Protein AF-A0A520IJE0-F1 (afdb_monomer_lite)

Foldseek 3Di:
DDFAPWKDFDPTPQDQSNVLVLLVLLQLVVVQQPPQGRDPSHDGRDPSLLSSQQSCCCRQQVDPDRPSMDGRPDSSVVSSPDSDRDAPPDPVCSVQFSPCPVPDDDLVNLVVVCVVVVHDSVVSVVCCVVVCPDDCADPRRHGDDDDDPVVVCVVVVNPCVPPD

Sequence (164 aa):
MDRITASVGTGSANLADDVALVRRLLRRHARWVQPLSPPPEQGPFDAELDRAIRAFQANGAALAKPDGVISPSGYTFKALDKAVIAGPRHRVFTPFCWAHIDDGLTAQDYEAAAKTLGADAAAIRAVADTETKSSSWDNVGRPTILFERHYFSRLTQGAFDRSH

Structure (mmCIF, N/CA/C/O backbone):
data_AF-A0A520IJE0-F1
#
_entry.id   AF-A0A520IJE0-F1
#
loop_
_atom_site.group_PDB
_atom_site.id
_atom_site.type_symbol
_atom_site.label_atom_id
_atom_site.label_alt_id
_atom_site.label_comp_id
_atom_site.label_asym_id
_atom_site.label_entity_id
_atom_site.label_seq_id
_atom_site.pdbx_PDB_ins_code
_atom_site.Cartn_x
_atom_site.Cartn_y
_atom_site.Cartn_z
_atom_site.occupancy
_atom_site.B_iso_or_equiv
_atom_site.auth_seq_id
_atom_site.auth_comp_id
_atom_site.auth_asym_id
_atom_site.auth_atom_id
_atom_site.pdbx_PDB_model_num
ATOM 1 N N . MET A 1 1 ? 14.151 -18.423 -12.378 1.00 54.84 1 MET A N 1
ATOM 2 C CA . MET A 1 1 ? 14.494 -17.216 -11.601 1.00 54.84 1 MET A CA 1
ATOM 3 C C . MET A 1 1 ? 15.033 -16.238 -12.610 1.00 54.84 1 MET A C 1
ATOM 5 O O . MET A 1 1 ? 16.213 -16.295 -12.930 1.00 54.84 1 MET A O 1
ATOM 9 N N . ASP A 1 2 ? 14.145 -15.440 -13.189 1.00 72.88 2 ASP A N 1
ATOM 10 C CA . ASP A 1 2 ? 14.560 -14.434 -14.158 1.00 72.88 2 ASP A CA 1
ATOM 11 C C . ASP A 1 2 ? 14.969 -13.210 -13.345 1.00 72.88 2 ASP A C 1
ATOM 13 O O . ASP A 1 2 ? 14.172 -12.715 -12.551 1.00 72.88 2 ASP A O 1
ATOM 17 N N . ARG A 1 3 ? 16.214 -12.751 -13.478 1.00 87.25 3 ARG A N 1
ATOM 18 C CA . ARG A 1 3 ? 16.709 -11.557 -12.784 1.00 87.25 3 ARG A CA 1
ATOM 19 C C . ARG A 1 3 ? 17.251 -10.575 -13.802 1.00 87.25 3 ARG A C 1
ATOM 21 O O . ARG A 1 3 ? 17.945 -10.995 -14.721 1.00 87.25 3 ARG A O 1
ATOM 28 N N . ILE A 1 4 ? 16.978 -9.290 -13.603 1.00 92.94 4 ILE A N 1
ATOM 29 C CA . ILE A 1 4 ? 17.687 -8.248 -14.348 1.00 92.94 4 ILE A CA 1
ATOM 30 C C . ILE A 1 4 ? 19.145 -8.160 -13.882 1.00 92.94 4 ILE A C 1
ATOM 32 O O . ILE A 1 4 ? 19.460 -8.413 -12.711 1.00 92.94 4 ILE A O 1
ATOM 36 N N . THR A 1 5 ? 20.039 -7.811 -14.798 1.00 94.44 5 THR A N 1
ATOM 37 C CA . THR A 1 5 ? 21.480 -7.685 -14.540 1.00 94.44 5 THR A CA 1
ATOM 38 C C . THR A 1 5 ? 21.881 -6.251 -14.205 1.00 94.44 5 THR A C 1
ATOM 40 O O . THR A 1 5 ? 22.694 -6.044 -13.303 1.00 94.44 5 THR A O 1
ATOM 43 N N . ALA A 1 6 ? 21.245 -5.267 -14.842 1.00 95.00 6 ALA A N 1
ATOM 44 C CA . ALA A 1 6 ? 21.387 -3.843 -14.581 1.00 95.00 6 ALA A CA 1
ATOM 45 C C . ALA A 1 6 ? 20.027 -3.195 -14.280 1.00 95.00 6 ALA A C 1
ATOM 47 O O . ALA A 1 6 ? 18.966 -3.792 -14.466 1.00 95.00 6 ALA A O 1
ATOM 48 N N . SER A 1 7 ? 20.051 -1.961 -13.773 1.00 96.75 7 SER A N 1
ATOM 49 C CA . SER A 1 7 ? 18.818 -1.224 -13.500 1.00 96.75 7 SER A CA 1
ATOM 50 C C . SER A 1 7 ? 18.094 -0.831 -14.792 1.00 96.75 7 SER A C 1
ATOM 52 O O . SER A 1 7 ? 18.722 -0.457 -15.789 1.00 96.75 7 SER A O 1
ATOM 54 N N . VAL A 1 8 ? 16.762 -0.862 -14.737 1.00 96.75 8 VAL A N 1
ATOM 55 C CA . VAL A 1 8 ? 15.861 -0.394 -15.800 1.00 96.75 8 VAL A CA 1
ATOM 56 C C . VAL A 1 8 ? 15.066 0.794 -15.273 1.00 96.75 8 VAL A C 1
ATOM 58 O O . VAL A 1 8 ? 14.431 0.689 -14.227 1.00 96.75 8 VAL A O 1
ATOM 61 N N . GLY A 1 9 ? 15.099 1.921 -15.974 1.00 95.81 9 GLY A N 1
ATOM 62 C CA . GLY A 1 9 ? 14.463 3.161 -15.547 1.00 95.81 9 GLY A CA 1
ATOM 63 C C . GLY A 1 9 ? 15.146 4.412 -16.084 1.00 95.81 9 GLY A C 1
ATOM 64 O O . GLY A 1 9 ? 16.188 4.361 -16.747 1.00 95.81 9 GLY A O 1
ATOM 65 N N . THR A 1 10 ? 14.573 5.566 -15.752 1.00 93.12 10 THR A N 1
ATOM 66 C CA . THR A 1 10 ? 15.150 6.868 -16.108 1.00 93.12 10 THR A CA 1
ATOM 67 C C 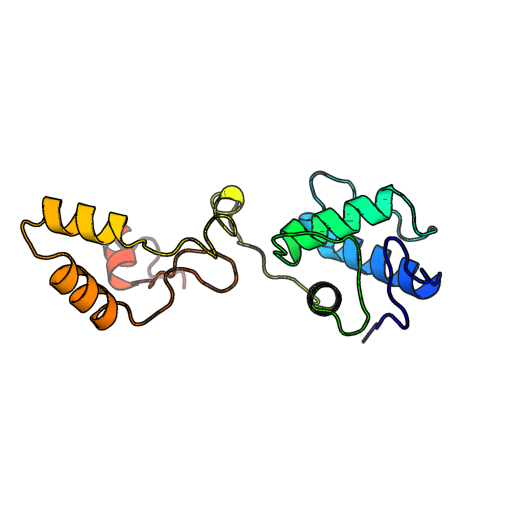. THR A 1 10 ? 16.582 6.985 -15.564 1.00 93.12 10 THR A C 1
ATOM 69 O O . THR A 1 10 ? 16.836 6.700 -14.396 1.00 93.12 10 THR A O 1
ATOM 72 N N . GLY A 1 11 ? 17.536 7.360 -16.423 1.00 90.62 11 GLY A N 1
ATOM 73 C CA . GLY A 1 11 ? 18.954 7.496 -16.053 1.00 90.62 11 GLY A CA 1
ATOM 74 C C . GLY A 1 11 ? 19.699 6.178 -15.790 1.00 90.62 11 GLY A C 1
ATOM 75 O O . GLY A 1 11 ? 20.826 6.211 -15.305 1.00 90.62 11 GLY A O 1
ATOM 76 N N . SER A 1 12 ? 19.092 5.026 -16.090 1.00 92.88 12 SER A N 1
ATOM 77 C CA . SER A 1 12 ? 19.709 3.703 -15.922 1.00 92.88 12 SER A CA 1
ATOM 78 C C . SER A 1 12 ? 20.284 3.145 -17.231 1.00 92.88 12 SER A C 1
ATOM 80 O O . SER A 1 12 ? 20.050 3.690 -18.309 1.00 92.88 12 SER A O 1
ATOM 82 N N . ALA A 1 13 ? 21.020 2.029 -17.142 1.00 94.38 13 ALA A N 1
ATOM 83 C CA . ALA A 1 13 ? 21.645 1.377 -18.296 1.00 94.38 13 ALA A CA 1
ATOM 84 C C . ALA A 1 13 ? 20.628 0.872 -19.334 1.00 94.38 13 ALA A C 1
ATOM 86 O O . ALA A 1 13 ? 20.927 0.897 -20.523 1.00 94.38 13 ALA A O 1
ATOM 87 N N . ASN A 1 14 ? 19.436 0.439 -18.892 1.00 96.06 14 ASN A N 1
ATOM 88 C CA . ASN A 1 14 ? 18.336 0.010 -19.767 1.00 96.06 14 ASN A CA 1
ATOM 89 C C . ASN A 1 14 ? 18.760 -1.037 -20.815 1.00 96.06 14 ASN A C 1
ATOM 91 O O . ASN A 1 14 ? 18.443 -0.908 -21.998 1.00 96.06 14 ASN A O 1
ATOM 95 N N . LEU A 1 15 ? 19.482 -2.075 -20.378 1.00 96.25 15 LEU A N 1
ATOM 96 C CA . LEU A 1 15 ? 19.905 -3.171 -21.252 1.00 96.25 15 LEU A CA 1
ATOM 97 C C . LEU A 1 15 ? 18.683 -3.844 -21.893 1.00 96.25 15 LEU A C 1
ATOM 99 O O . LEU A 1 15 ? 17.672 -4.055 -21.225 1.00 96.25 15 LEU A O 1
ATOM 103 N N . ALA A 1 16 ? 18.780 -4.195 -23.178 1.00 94.94 16 ALA A N 1
ATOM 104 C CA . ALA A 1 16 ? 17.643 -4.694 -23.956 1.00 94.94 16 ALA A CA 1
ATOM 105 C C . ALA A 1 16 ? 16.982 -5.934 -23.325 1.00 94.94 16 ALA A C 1
ATOM 107 O O . ALA A 1 16 ? 15.757 -5.981 -23.211 1.00 94.94 16 ALA A O 1
ATOM 108 N N . ASP A 1 17 ? 17.786 -6.886 -22.845 1.00 94.44 17 ASP A N 1
ATOM 109 C CA . ASP A 1 17 ? 17.289 -8.104 -22.192 1.00 94.44 17 ASP A CA 1
ATOM 110 C C . ASP A 1 17 ? 16.575 -7.798 -20.867 1.00 94.44 17 ASP A C 1
ATOM 112 O O . ASP A 1 17 ? 15.510 -8.352 -20.583 1.00 94.44 17 ASP A O 1
ATOM 116 N N . ASP A 1 18 ? 17.115 -6.862 -20.079 1.00 95.69 18 ASP A N 1
ATOM 117 C CA . ASP A 1 18 ? 16.515 -6.439 -18.812 1.00 95.69 18 ASP A CA 1
ATOM 118 C C . ASP A 1 18 ? 15.194 -5.691 -19.053 1.00 95.69 18 ASP A C 1
ATOM 120 O O . ASP A 1 18 ? 14.208 -5.907 -18.344 1.00 95.69 18 ASP A O 1
ATOM 124 N N . VAL A 1 19 ? 15.141 -4.850 -20.091 1.00 96.88 19 VAL A N 1
ATOM 125 C CA . VAL A 1 19 ? 13.932 -4.135 -20.520 1.00 96.88 19 VAL A CA 1
ATOM 126 C C . VAL A 1 19 ? 12.853 -5.114 -20.985 1.00 96.88 19 VAL A C 1
ATOM 128 O O . VAL A 1 19 ? 11.699 -4.996 -20.562 1.00 96.88 19 VAL A O 1
ATOM 131 N N . ALA A 1 20 ? 13.210 -6.106 -21.805 1.00 95.69 20 ALA A N 1
ATOM 132 C CA . ALA A 1 20 ? 12.285 -7.145 -22.256 1.00 95.69 20 ALA A CA 1
ATOM 133 C C . ALA A 1 20 ? 11.748 -7.971 -21.076 1.00 95.69 20 ALA A C 1
ATOM 135 O O . ALA A 1 20 ? 10.545 -8.240 -20.988 1.00 95.69 20 ALA A O 1
ATOM 136 N N . LEU A 1 21 ? 12.612 -8.313 -20.113 1.00 95.31 21 LEU A N 1
ATOM 137 C CA . LEU A 1 21 ? 12.202 -8.989 -18.886 1.00 95.31 21 LEU A CA 1
ATOM 138 C C . LEU A 1 21 ? 11.215 -8.133 -18.079 1.00 95.31 21 LEU A C 1
ATOM 140 O O . LEU A 1 21 ? 10.144 -8.617 -17.711 1.00 95.31 21 LEU A O 1
ATOM 144 N N . VAL A 1 22 ? 11.522 -6.856 -17.837 1.00 96.06 22 VAL A N 1
ATOM 145 C CA . VAL A 1 22 ? 10.630 -5.940 -17.107 1.00 96.06 22 VAL A CA 1
ATOM 146 C C . VAL A 1 22 ? 9.276 -5.803 -17.806 1.00 96.06 22 VAL A C 1
ATOM 148 O O . VAL A 1 22 ? 8.245 -5.915 -17.142 1.00 96.06 22 VAL A O 1
ATOM 151 N N . ARG A 1 23 ? 9.245 -5.634 -19.135 1.00 96.31 23 ARG A N 1
ATOM 152 C CA . ARG A 1 23 ? 8.003 -5.578 -19.930 1.00 96.31 23 ARG A CA 1
ATOM 153 C C . ARG A 1 23 ? 7.156 -6.837 -19.740 1.00 96.31 23 ARG A C 1
ATOM 155 O O . ARG A 1 23 ? 5.961 -6.740 -19.445 1.00 96.31 23 ARG A O 1
ATOM 162 N N . ARG A 1 24 ? 7.774 -8.020 -19.827 1.00 95.00 24 ARG A N 1
ATOM 163 C CA . ARG A 1 24 ? 7.106 -9.310 -19.594 1.00 95.00 24 ARG A CA 1
ATOM 164 C C . ARG A 1 24 ? 6.540 -9.418 -18.175 1.00 95.00 24 ARG A C 1
ATOM 166 O O . ARG A 1 24 ? 5.390 -9.827 -18.001 1.00 95.00 24 ARG A O 1
ATOM 173 N N . LEU A 1 25 ? 7.306 -9.015 -17.160 1.00 94.69 25 LEU A N 1
ATOM 174 C CA . LEU A 1 25 ? 6.869 -9.045 -15.760 1.00 94.69 25 LEU A CA 1
ATOM 175 C C . LEU A 1 25 ? 5.727 -8.053 -15.485 1.00 94.69 25 LEU A C 1
ATOM 177 O O . LEU A 1 25 ? 4.764 -8.406 -14.804 1.00 94.69 25 LEU A O 1
ATOM 181 N N . LEU A 1 26 ? 5.778 -6.845 -16.050 1.00 94.44 26 LEU A N 1
ATOM 182 C CA . LEU A 1 26 ? 4.693 -5.864 -15.947 1.00 94.44 26 LEU A CA 1
ATOM 183 C C . LEU A 1 26 ? 3.414 -6.367 -16.615 1.00 94.44 26 LEU A C 1
ATOM 185 O O . LEU A 1 26 ? 2.331 -6.203 -16.060 1.00 94.44 26 LEU A O 1
ATOM 189 N N . ARG A 1 27 ? 3.526 -7.042 -17.764 1.00 93.06 27 ARG A N 1
ATOM 190 C CA . ARG A 1 27 ? 2.387 -7.676 -18.440 1.00 93.06 27 ARG A CA 1
ATOM 191 C C . ARG A 1 27 ? 1.771 -8.798 -17.604 1.00 93.06 27 ARG A C 1
ATOM 193 O O . ARG A 1 27 ? 0.549 -8.857 -17.491 1.00 93.06 27 ARG A O 1
ATOM 200 N N . ARG A 1 28 ? 2.586 -9.642 -16.957 1.00 90.62 28 ARG A N 1
ATOM 201 C CA . ARG A 1 28 ? 2.094 -10.639 -15.981 1.00 90.62 28 ARG A CA 1
ATOM 202 C C . ARG A 1 28 ? 1.278 -9.978 -14.867 1.00 90.62 28 ARG A C 1
ATOM 204 O O . ARG A 1 28 ? 0.274 -10.523 -14.417 1.00 90.62 28 ARG A O 1
ATOM 211 N N . HIS A 1 29 ? 1.688 -8.781 -14.464 1.00 89.31 29 HIS A N 1
ATOM 212 C CA . HIS A 1 29 ? 1.062 -7.987 -13.415 1.00 89.31 29 HIS A CA 1
ATOM 213 C C . HIS A 1 29 ? 0.175 -6.852 -13.956 1.00 89.31 29 HIS A C 1
ATOM 215 O O . HIS A 1 29 ? -0.048 -5.875 -13.244 1.00 89.31 29 HIS A O 1
ATOM 221 N N . ALA A 1 30 ? -0.381 -6.982 -15.171 1.00 88.25 30 ALA A N 1
ATOM 222 C CA . ALA A 1 30 ? -1.075 -5.902 -15.894 1.00 88.25 30 ALA A CA 1
ATOM 223 C C . ALA A 1 30 ? -2.186 -5.208 -15.092 1.00 88.25 30 ALA A C 1
ATOM 225 O O . ALA A 1 30 ? -2.416 -4.010 -15.237 1.00 88.25 30 ALA A O 1
ATOM 226 N N . ARG A 1 31 ? -2.854 -5.935 -14.191 1.00 83.38 31 ARG A N 1
ATOM 227 C CA . ARG A 1 31 ? -3.876 -5.367 -13.299 1.00 83.38 31 ARG A CA 1
ATOM 228 C C . ARG A 1 31 ? -3.359 -4.220 -12.416 1.00 83.38 31 ARG A C 1
ATOM 230 O O . ARG A 1 31 ? -4.139 -3.364 -12.034 1.00 83.38 31 ARG A O 1
ATOM 237 N N . TRP A 1 32 ? -2.066 -4.214 -12.089 1.00 85.12 32 TRP A N 1
ATOM 238 C CA . TRP A 1 32 ? -1.415 -3.199 -11.255 1.00 85.12 32 TRP A CA 1
ATOM 239 C C . TRP A 1 32 ? -0.864 -2.022 -12.066 1.00 85.12 32 TRP A C 1
ATOM 241 O O . TRP A 1 32 ? -0.365 -1.056 -11.501 1.00 85.12 32 TRP A O 1
ATOM 251 N N . VAL A 1 33 ? -0.963 -2.096 -13.390 1.00 87.06 33 VAL A N 1
ATOM 252 C CA . VAL A 1 33 ? -0.584 -1.025 -14.318 1.00 87.06 33 VAL A CA 1
ATOM 253 C C . VAL A 1 33 ? -1.821 -0.223 -14.762 1.00 87.06 33 VAL A C 1
ATOM 255 O O . VAL A 1 33 ? -1.688 0.849 -15.346 1.00 87.06 33 VAL A O 1
ATOM 258 N N . GLN A 1 34 ? -3.034 -0.687 -14.430 1.00 77.88 34 GLN A N 1
ATOM 259 C CA . GLN A 1 34 ? -4.283 0.009 -14.748 1.00 77.88 34 GLN A CA 1
ATOM 260 C C . GLN A 1 34 ? -4.323 1.438 -14.168 1.00 77.88 34 GLN A C 1
ATOM 262 O O . GLN A 1 34 ? -3.785 1.676 -13.085 1.00 77.88 34 GLN A O 1
ATOM 267 N N . PRO A 1 35 ? -4.968 2.393 -14.867 1.00 78.12 35 PRO A N 1
ATOM 268 C CA . PRO A 1 35 ? -5.772 2.220 -16.087 1.00 78.12 35 PRO A CA 1
ATOM 269 C C . PRO A 1 35 ? -4.953 2.135 -17.388 1.00 78.12 35 PRO A C 1
ATOM 271 O O . PRO A 1 35 ? -5.539 2.048 -18.465 1.00 78.12 35 PRO A O 1
ATOM 274 N N . LEU A 1 36 ? -3.618 2.163 -17.319 1.00 80.12 36 LEU A N 1
ATOM 275 C CA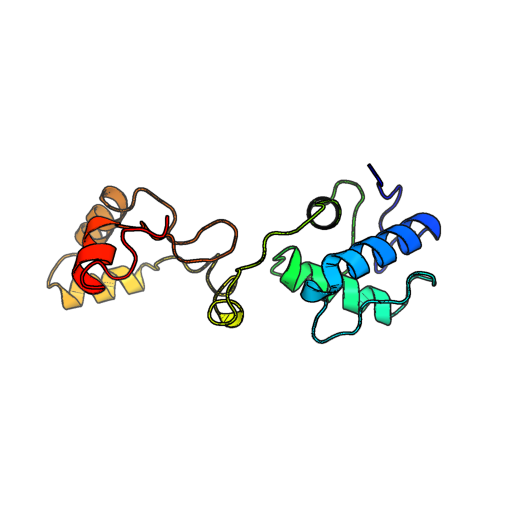 . LEU A 1 36 ? -2.774 2.056 -18.506 1.00 80.12 36 LEU A CA 1
ATOM 276 C C . LEU A 1 36 ? -2.856 0.648 -19.106 1.00 80.12 36 LEU A C 1
ATOM 278 O O . LEU A 1 36 ? -3.023 -0.351 -18.400 1.00 80.12 36 LEU A O 1
ATOM 282 N N . SER A 1 37 ? -2.696 0.572 -20.426 1.00 84.88 37 SER A N 1
ATOM 283 C CA . SER A 1 37 ? -2.477 -0.711 -21.090 1.00 84.88 37 SER A CA 1
ATOM 284 C C . SER A 1 37 ? -1.095 -1.257 -20.712 1.00 84.88 37 SER A C 1
ATOM 286 O O . SER A 1 37 ? -0.154 -0.474 -20.565 1.00 84.88 37 SER A O 1
ATOM 288 N N . PRO A 1 38 ? -0.944 -2.581 -20.529 1.00 84.69 38 PRO A N 1
ATOM 289 C CA . PRO A 1 38 ? 0.365 -3.162 -20.282 1.00 84.69 38 PRO A CA 1
ATOM 290 C C . PRO A 1 38 ? 1.280 -2.925 -21.492 1.00 84.69 38 PRO A C 1
ATOM 292 O O . PRO A 1 38 ? 0.827 -3.101 -22.630 1.00 84.69 38 PRO A O 1
ATOM 295 N N . PRO A 1 39 ? 2.564 -2.600 -21.263 1.00 89.75 39 PRO A N 1
ATOM 296 C CA . PRO A 1 39 ? 3.483 -2.263 -22.340 1.00 89.75 39 PRO A CA 1
ATOM 297 C C . PRO A 1 39 ? 3.660 -3.449 -23.305 1.00 89.75 39 PRO A C 1
ATOM 299 O O . PRO A 1 39 ? 3.561 -4.613 -22.879 1.00 89.75 39 PRO A O 1
ATOM 302 N N . PRO A 1 40 ? 3.937 -3.206 -24.601 1.00 90.44 40 PRO A N 1
ATOM 303 C CA . PRO A 1 40 ? 4.324 -4.245 -25.553 1.00 90.44 40 PRO A CA 1
ATOM 304 C C . PRO A 1 40 ? 5.439 -5.132 -24.993 1.00 90.44 40 PRO A C 1
ATOM 306 O O . PRO A 1 40 ? 6.305 -4.646 -24.263 1.00 90.44 40 PRO A O 1
ATOM 309 N N . GLU A 1 41 ? 5.405 -6.429 -25.313 1.00 86.31 41 GLU A N 1
ATOM 310 C CA . GLU A 1 41 ? 6.361 -7.415 -24.781 1.00 86.31 41 GLU A CA 1
ATOM 311 C C . GLU A 1 41 ? 7.813 -7.105 -25.168 1.00 86.31 41 GLU A C 1
ATOM 313 O O . GLU A 1 41 ? 8.728 -7.370 -24.396 1.00 86.31 41 GLU A O 1
ATOM 318 N N . GLN A 1 42 ? 8.007 -6.491 -26.332 1.00 88.19 42 GLN A N 1
ATOM 319 C CA . GLN A 1 42 ? 9.303 -6.091 -26.863 1.00 88.19 42 GLN A CA 1
ATOM 320 C C . GLN A 1 42 ? 9.309 -4.587 -27.130 1.00 88.19 42 GLN A C 1
ATOM 322 O O . GLN A 1 42 ? 8.270 -3.997 -27.429 1.00 88.19 42 GLN A O 1
ATOM 327 N N . GLY A 1 43 ? 10.482 -3.973 -27.033 1.00 91.38 43 GLY A N 1
ATOM 328 C CA . GLY A 1 43 ? 10.678 -2.549 -27.293 1.00 91.38 43 GLY A CA 1
ATOM 329 C C . GLY A 1 43 ? 11.740 -1.938 -26.380 1.00 91.38 43 GLY A C 1
ATOM 330 O O . GLY A 1 43 ? 12.086 -2.537 -25.360 1.00 91.38 43 GLY A O 1
ATOM 331 N N . PRO A 1 44 ? 12.258 -0.748 -26.723 1.00 95.62 44 PRO A N 1
ATOM 332 C CA . PRO A 1 44 ? 13.260 -0.053 -25.918 1.00 95.62 44 PRO A CA 1
ATOM 333 C C . PRO A 1 44 ? 12.668 0.452 -24.594 1.00 95.62 44 PRO A C 1
ATOM 335 O O . PRO A 1 44 ? 11.468 0.350 -24.354 1.00 95.62 44 PRO A O 1
ATOM 338 N N . PHE A 1 45 ? 13.487 1.031 -23.719 1.00 96.19 45 PHE A N 1
ATOM 339 C CA . PHE A 1 45 ? 12.950 1.865 -22.645 1.00 96.19 45 PHE A CA 1
ATOM 340 C C . PHE A 1 45 ? 12.374 3.156 -23.250 1.00 96.19 45 PHE A C 1
ATOM 342 O O . PHE A 1 45 ? 13.093 3.904 -23.910 1.00 96.19 45 PHE A O 1
ATOM 349 N N . ASP A 1 46 ? 11.078 3.394 -23.057 1.00 95.38 46 ASP A N 1
ATOM 350 C CA . ASP A 1 46 ? 10.332 4.528 -23.610 1.00 95.38 46 ASP A CA 1
ATOM 351 C C . ASP A 1 46 ? 9.384 5.136 -22.558 1.00 95.38 46 ASP A C 1
ATOM 353 O O . ASP A 1 46 ? 9.270 4.660 -21.424 1.00 95.38 46 ASP A O 1
ATOM 357 N N . ALA A 1 47 ? 8.681 6.207 -22.933 1.00 95.31 47 ALA A N 1
ATOM 358 C CA . ALA A 1 47 ? 7.730 6.881 -22.050 1.00 95.31 47 ALA A CA 1
ATOM 359 C C . ALA A 1 47 ? 6.498 6.020 -21.700 1.00 95.31 47 ALA A C 1
ATOM 361 O O . ALA A 1 47 ? 5.786 6.311 -20.738 1.00 95.31 47 ALA A O 1
ATOM 362 N N . GLU A 1 48 ? 6.191 4.981 -22.480 1.00 95.00 48 GLU A N 1
ATOM 363 C CA . GLU A 1 48 ? 5.125 4.036 -22.146 1.00 95.00 48 GLU A CA 1
ATOM 364 C C . GLU A 1 48 ? 5.575 3.107 -21.016 1.00 95.00 48 GLU A C 1
ATOM 366 O O . GLU A 1 48 ? 4.868 2.959 -20.017 1.00 95.00 48 GLU A O 1
ATOM 371 N N . LEU A 1 49 ? 6.785 2.559 -21.128 1.00 96.50 49 LEU A N 1
ATOM 372 C CA . LEU A 1 49 ? 7.384 1.705 -20.119 1.00 96.50 49 LEU A CA 1
ATOM 373 C C . LEU A 1 49 ? 7.662 2.461 -18.817 1.00 96.50 49 LEU A C 1
ATOM 375 O O . LEU A 1 49 ? 7.340 1.931 -17.759 1.00 96.50 49 LEU A O 1
ATOM 379 N N . ASP A 1 50 ? 8.189 3.689 -18.864 1.00 97.31 50 ASP A N 1
ATOM 380 C CA . ASP A 1 50 ? 8.405 4.502 -17.653 1.00 97.31 50 ASP A CA 1
ATOM 381 C C . ASP A 1 50 ? 7.089 4.715 -16.884 1.00 97.31 50 ASP A C 1
ATOM 383 O O . ASP A 1 50 ? 7.014 4.457 -15.679 1.00 97.31 50 ASP A O 1
ATOM 387 N N . ARG A 1 51 ? 6.005 5.071 -17.590 1.00 96.19 51 ARG A N 1
ATOM 388 C CA . ARG A 1 51 ? 4.672 5.208 -16.982 1.00 96.19 51 ARG A CA 1
ATOM 389 C C . ARG A 1 51 ? 4.169 3.891 -16.397 1.00 96.19 51 ARG A C 1
ATOM 391 O O . ARG A 1 51 ? 3.627 3.894 -15.293 1.00 96.19 51 ARG A O 1
ATOM 398 N N . ALA A 1 52 ? 4.371 2.772 -17.092 1.00 96.00 52 ALA A N 1
ATOM 399 C CA . ALA A 1 52 ? 3.984 1.454 -16.598 1.00 96.00 52 ALA A CA 1
ATOM 400 C C . ALA A 1 52 ? 4.777 1.040 -15.345 1.00 96.00 52 ALA A C 1
ATOM 402 O O . ALA A 1 52 ? 4.191 0.500 -14.404 1.00 96.00 52 ALA A O 1
ATOM 403 N N . ILE A 1 53 ? 6.082 1.332 -15.296 1.00 96.56 53 ILE A N 1
ATOM 404 C CA . ILE A 1 53 ? 6.930 1.092 -14.122 1.00 96.56 53 ILE A CA 1
ATOM 405 C C . ILE A 1 53 ? 6.423 1.916 -12.941 1.00 96.56 53 ILE A C 1
ATOM 407 O O . ILE A 1 53 ? 6.203 1.353 -11.871 1.00 96.56 53 ILE A O 1
ATOM 411 N N . ARG A 1 54 ? 6.183 3.219 -13.124 1.00 95.31 54 ARG A N 1
ATOM 412 C CA . ARG A 1 54 ? 5.678 4.095 -12.055 1.00 95.31 54 ARG A CA 1
ATOM 413 C C . ARG A 1 54 ? 4.298 3.665 -11.561 1.00 95.31 54 ARG A C 1
ATOM 415 O O . ARG A 1 54 ? 4.070 3.636 -10.354 1.00 95.31 54 ARG A O 1
ATOM 422 N N . ALA A 1 55 ? 3.403 3.276 -12.470 1.00 89.81 55 ALA A N 1
ATOM 423 C CA . ALA A 1 55 ? 2.086 2.752 -12.113 1.00 89.81 55 ALA A CA 1
ATOM 424 C C . ALA A 1 55 ? 2.204 1.467 -11.281 1.00 89.81 55 ALA A C 1
ATOM 426 O O . ALA A 1 55 ? 1.593 1.350 -10.221 1.00 89.81 55 ALA A O 1
ATOM 427 N N . PHE A 1 56 ? 3.052 0.527 -11.705 1.00 92.00 56 PHE A N 1
ATOM 428 C CA . PHE A 1 56 ? 3.300 -0.686 -10.936 1.00 92.00 56 PHE A CA 1
ATOM 429 C C . PHE A 1 56 ? 3.954 -0.394 -9.579 1.00 92.00 56 PHE A C 1
ATOM 431 O O . PHE A 1 56 ? 3.587 -1.002 -8.579 1.00 92.00 56 PHE A O 1
ATOM 438 N N . GLN A 1 57 ? 4.908 0.531 -9.516 1.00 92.38 57 GLN A N 1
ATOM 439 C CA . GLN A 1 57 ? 5.543 0.940 -8.266 1.00 92.38 57 GLN A CA 1
ATOM 440 C C . GLN A 1 57 ? 4.525 1.504 -7.272 1.00 92.38 57 GLN A C 1
ATOM 442 O O . GLN A 1 57 ? 4.546 1.108 -6.109 1.00 92.38 57 GLN A O 1
ATOM 447 N N . ALA A 1 58 ? 3.606 2.354 -7.736 1.00 83.56 58 ALA A N 1
ATOM 448 C CA . ALA A 1 58 ? 2.526 2.891 -6.915 1.00 83.56 58 ALA A CA 1
ATOM 449 C C . ALA A 1 58 ? 1.554 1.792 -6.457 1.00 83.56 58 ALA A C 1
ATOM 451 O O . ALA A 1 58 ? 1.279 1.660 -5.271 1.00 83.56 58 ALA A O 1
ATOM 452 N N . ASN A 1 59 ? 1.062 0.968 -7.385 1.00 80.31 59 ASN A N 1
ATOM 453 C CA . ASN A 1 59 ? -0.085 0.093 -7.121 1.00 80.31 59 ASN A CA 1
ATOM 454 C C . ASN A 1 59 ? 0.301 -1.339 -6.718 1.00 80.31 59 ASN A C 1
ATOM 456 O O . ASN A 1 59 ? -0.345 -1.954 -5.876 1.00 80.31 59 ASN A O 1
ATOM 460 N N . GLY A 1 60 ? 1.313 -1.907 -7.374 1.00 79.56 60 GLY A N 1
ATOM 461 C CA . GLY A 1 60 ? 1.755 -3.293 -7.201 1.00 79.56 60 GLY A CA 1
ATOM 462 C C . GLY A 1 60 ? 2.868 -3.462 -6.166 1.00 79.56 60 GLY A C 1
ATOM 463 O O . GLY A 1 60 ? 2.931 -4.504 -5.512 1.00 79.56 60 GLY A O 1
ATOM 464 N N . ALA A 1 61 ? 3.729 -2.452 -6.008 1.00 81.88 61 ALA A N 1
ATOM 465 C CA . ALA A 1 61 ? 4.766 -2.417 -4.977 1.00 81.88 61 ALA A CA 1
ATOM 466 C C . ALA A 1 61 ? 4.421 -1.498 -3.790 1.00 81.88 61 ALA A C 1
ATOM 468 O O . ALA A 1 61 ? 5.106 -1.578 -2.780 1.00 81.88 61 ALA A O 1
ATOM 469 N N . ALA A 1 62 ? 3.368 -0.680 -3.862 1.00 75.38 62 ALA A N 1
ATOM 470 C CA . ALA A 1 62 ? 2.970 0.231 -2.783 1.00 75.38 62 ALA A CA 1
ATOM 471 C C . ALA A 1 62 ? 4.077 1.221 -2.360 1.00 75.38 62 ALA A C 1
ATOM 473 O O . ALA A 1 62 ? 4.281 1.492 -1.179 1.00 75.38 62 ALA A O 1
ATOM 474 N N . LEU A 1 63 ? 4.826 1.757 -3.328 1.00 75.00 63 LEU A N 1
ATOM 475 C CA . LEU A 1 63 ? 5.787 2.826 -3.071 1.00 75.00 63 LEU A CA 1
ATOM 476 C C . LEU A 1 63 ? 5.069 4.174 -2.991 1.00 75.00 63 LEU A C 1
ATOM 478 O O . LEU A 1 63 ? 4.465 4.614 -3.967 1.00 75.00 63 LEU A O 1
ATOM 482 N N . ALA A 1 64 ? 5.230 4.875 -1.865 1.00 70.88 64 ALA A N 1
ATOM 483 C CA . ALA A 1 64 ? 4.693 6.225 -1.672 1.00 70.88 64 ALA A CA 1
ATOM 484 C C . ALA A 1 64 ? 5.239 7.243 -2.693 1.00 70.88 64 ALA A C 1
ATOM 486 O O . ALA A 1 64 ? 4.572 8.217 -3.035 1.00 70.88 64 ALA A O 1
ATOM 487 N N . LYS A 1 65 ? 6.465 7.027 -3.188 1.00 82.38 65 LYS A N 1
ATOM 488 C CA . LYS A 1 65 ? 7.120 7.878 -4.191 1.00 82.38 65 LYS A CA 1
ATOM 489 C C . LYS A 1 65 ? 7.691 7.015 -5.321 1.00 82.38 65 LYS A C 1
ATOM 491 O O . LYS A 1 65 ? 8.827 6.559 -5.208 1.00 82.38 65 LYS A O 1
ATOM 496 N N . PRO A 1 66 ? 6.921 6.767 -6.395 1.00 89.81 66 PRO A N 1
ATOM 497 C CA . PRO A 1 66 ? 7.395 6.035 -7.566 1.00 89.81 66 PRO A CA 1
ATOM 498 C C . PRO A 1 66 ? 8.526 6.786 -8.278 1.00 89.81 66 PRO A C 1
ATOM 500 O O . PRO A 1 66 ? 8.320 7.867 -8.836 1.00 89.81 66 PRO A O 1
ATOM 503 N N . ASP A 1 67 ? 9.722 6.210 -8.279 1.00 93.25 67 ASP A N 1
ATOM 504 C CA . ASP A 1 67 ? 10.927 6.803 -8.869 1.00 93.25 67 ASP A CA 1
ATOM 505 C C . ASP A 1 67 ? 11.118 6.438 -10.353 1.00 93.25 67 ASP A C 1
ATOM 507 O O . ASP A 1 67 ? 11.827 7.141 -11.076 1.00 93.25 67 ASP A O 1
ATOM 511 N N . GLY A 1 68 ? 10.412 5.416 -10.844 1.00 95.88 68 GLY A N 1
ATOM 512 C CA . GLY A 1 68 ? 10.524 4.910 -12.211 1.00 95.88 68 GLY A CA 1
ATOM 513 C C . GLY A 1 68 ? 11.761 4.040 -12.448 1.00 95.88 68 GLY A C 1
ATOM 514 O O . GLY A 1 68 ? 12.102 3.793 -13.603 1.00 95.88 68 GLY A O 1
ATOM 515 N N . VAL A 1 69 ? 12.444 3.587 -11.389 1.00 96.81 69 VAL A N 1
ATOM 516 C CA . VAL A 1 69 ? 13.665 2.775 -11.476 1.00 96.81 69 VAL A CA 1
ATOM 517 C C . VAL A 1 69 ? 13.476 1.404 -10.823 1.00 96.81 69 VAL A C 1
ATOM 519 O O . VAL A 1 69 ? 12.984 1.251 -9.706 1.00 96.81 69 VAL A O 1
ATOM 522 N N . ILE A 1 70 ? 13.896 0.358 -11.529 1.00 96.19 70 ILE A N 1
ATOM 523 C CA . ILE A 1 70 ? 13.893 -1.024 -11.058 1.00 96.19 70 ILE A CA 1
ATOM 524 C C . ILE A 1 70 ? 15.339 -1.492 -10.968 1.00 96.19 70 ILE A C 1
ATOM 526 O O . ILE A 1 70 ? 15.990 -1.725 -11.982 1.00 96.19 70 ILE A O 1
ATOM 530 N N . SER A 1 71 ? 15.825 -1.660 -9.740 1.00 94.25 71 SER A N 1
ATOM 531 C CA . SER A 1 71 ? 17.168 -2.178 -9.466 1.00 94.25 71 SER A CA 1
ATOM 532 C C . SER A 1 71 ? 17.162 -3.706 -9.299 1.00 94.25 71 SER A C 1
ATOM 534 O O . SER A 1 71 ? 16.220 -4.226 -8.695 1.00 94.25 71 SER A O 1
ATOM 536 N N . PRO A 1 72 ? 18.223 -4.433 -9.712 1.00 93.50 72 PRO A N 1
ATOM 537 C CA . PRO A 1 72 ? 18.296 -5.901 -9.623 1.00 93.50 72 PRO A CA 1
ATOM 538 C C . PRO A 1 72 ? 18.013 -6.493 -8.240 1.00 93.50 72 PRO A C 1
ATOM 540 O O . PRO A 1 72 ? 17.342 -7.514 -8.109 1.00 93.50 72 PRO A O 1
ATOM 543 N N . SER A 1 73 ? 18.511 -5.83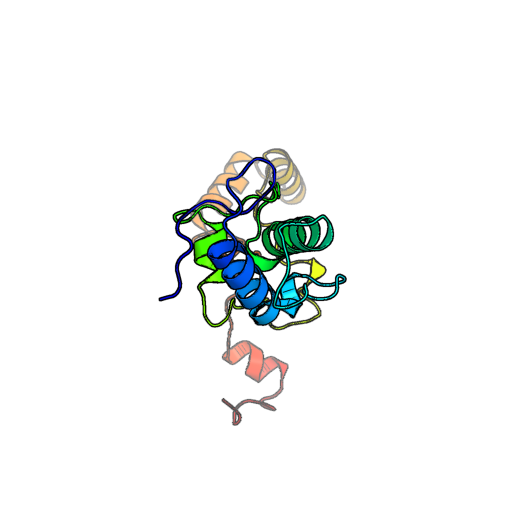1 -7.196 1.00 88.62 73 SER A N 1
ATOM 544 C CA . SER A 1 73 ? 18.313 -6.224 -5.793 1.00 88.62 73 SER A CA 1
ATOM 545 C C . SER A 1 73 ? 17.246 -5.374 -5.090 1.00 88.62 73 SER A C 1
ATOM 547 O O . SER A 1 73 ? 17.079 -5.459 -3.872 1.00 88.62 73 SER A O 1
ATOM 549 N N . GLY A 1 74 ? 16.550 -4.525 -5.850 1.00 86.69 74 GLY A N 1
ATOM 550 C CA . GLY A 1 74 ? 15.592 -3.552 -5.350 1.00 86.69 74 GLY A CA 1
ATOM 551 C C . GLY A 1 74 ? 14.264 -4.179 -4.943 1.00 86.69 74 GLY A C 1
ATOM 552 O O . GLY A 1 74 ? 13.879 -5.263 -5.386 1.00 86.69 74 GLY A O 1
ATOM 553 N N . TYR A 1 75 ? 13.530 -3.456 -4.103 1.00 84.69 75 TYR A N 1
ATOM 554 C CA . TYR A 1 75 ? 12.221 -3.881 -3.621 1.00 84.69 75 TYR A CA 1
ATOM 555 C C . TYR A 1 75 ? 11.200 -4.054 -4.761 1.00 84.69 75 TYR A C 1
ATOM 557 O O . TYR A 1 75 ? 10.503 -5.067 -4.813 1.00 84.69 75 TYR A O 1
ATOM 565 N N . THR A 1 76 ? 11.188 -3.140 -5.737 1.00 91.94 76 THR A N 1
ATOM 566 C CA . THR A 1 76 ? 10.317 -3.222 -6.922 1.00 91.94 76 THR A CA 1
ATOM 567 C C . THR A 1 76 ? 10.536 -4.513 -7.710 1.00 91.94 76 THR A C 1
ATOM 569 O O . THR A 1 76 ? 9.569 -5.161 -8.107 1.00 91.94 76 THR A O 1
ATOM 572 N N . PHE A 1 77 ? 11.794 -4.940 -7.884 1.00 93.56 77 PHE A N 1
ATOM 573 C CA . PHE A 1 77 ? 12.096 -6.188 -8.584 1.00 93.56 77 PHE A CA 1
ATOM 574 C C . PHE A 1 77 ? 11.609 -7.408 -7.797 1.00 93.56 77 PHE A C 1
ATOM 576 O O . PHE A 1 77 ? 10.970 -8.290 -8.365 1.00 93.56 77 PHE A O 1
ATOM 583 N N . LYS A 1 78 ? 11.806 -7.424 -6.470 1.00 90.12 78 LYS A N 1
ATOM 584 C CA . LYS A 1 78 ? 11.268 -8.484 -5.599 1.00 90.12 78 LYS A CA 1
ATOM 585 C C . LYS A 1 78 ? 9.745 -8.599 -5.695 1.00 90.12 78 LYS A C 1
ATOM 587 O O . LYS A 1 78 ? 9.216 -9.702 -5.611 1.00 90.12 78 LYS A O 1
ATOM 592 N N . ALA A 1 79 ? 9.029 -7.483 -5.846 1.00 88.19 79 ALA A N 1
ATOM 593 C CA . ALA A 1 79 ? 7.583 -7.497 -6.059 1.00 88.19 79 ALA A CA 1
ATOM 594 C C . ALA A 1 79 ? 7.218 -8.055 -7.445 1.00 88.19 79 ALA A C 1
ATOM 596 O O . ALA A 1 79 ? 6.337 -8.910 -7.534 1.00 88.19 79 ALA A O 1
ATOM 597 N N . LEU A 1 80 ? 7.920 -7.622 -8.499 1.00 90.38 80 LEU A N 1
ATOM 598 C CA . LEU A 1 80 ? 7.718 -8.108 -9.866 1.00 90.38 80 LEU A CA 1
ATOM 599 C C . LEU A 1 80 ? 7.983 -9.606 -10.000 1.00 90.38 80 LEU A C 1
ATOM 601 O O . LEU A 1 80 ? 7.208 -10.267 -10.684 1.00 90.38 80 LEU A O 1
ATOM 605 N N . ASP A 1 81 ? 9.021 -10.138 -9.350 1.00 90.69 81 ASP A N 1
ATOM 606 C CA . ASP A 1 81 ? 9.442 -11.543 -9.448 1.00 90.69 81 ASP A CA 1
ATOM 607 C C . ASP A 1 81 ? 8.389 -12.524 -8.897 1.00 90.69 81 ASP A C 1
ATOM 609 O O . ASP A 1 81 ? 8.253 -13.643 -9.396 1.00 90.69 81 ASP A O 1
ATOM 613 N N . LYS A 1 82 ? 7.536 -12.081 -7.961 1.00 87.00 82 LYS A N 1
ATOM 614 C CA . LYS A 1 82 ? 6.425 -12.894 -7.441 1.00 87.00 82 LYS A CA 1
ATOM 615 C C . LYS A 1 82 ? 5.534 -13.395 -8.581 1.00 87.00 82 LYS A C 1
ATOM 617 O O . LYS A 1 82 ? 5.085 -12.612 -9.418 1.00 87.00 82 LYS A O 1
ATOM 622 N N . ALA A 1 83 ? 5.212 -14.691 -8.564 1.00 86.31 83 ALA A N 1
ATOM 623 C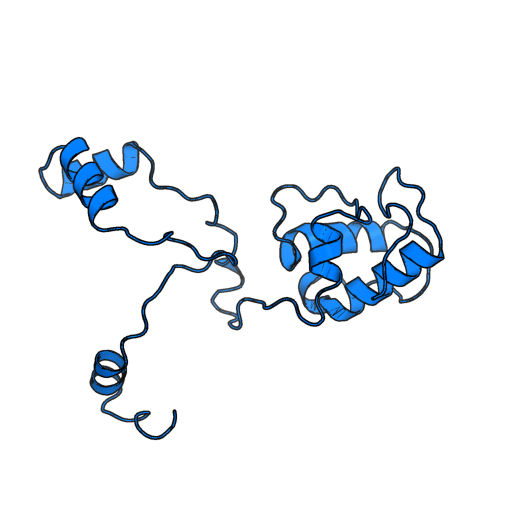 CA . ALA A 1 83 ? 4.312 -15.305 -9.545 1.00 86.31 83 ALA A CA 1
ATOM 624 C C . ALA A 1 83 ? 2.929 -14.637 -9.546 1.00 86.31 83 ALA A C 1
ATOM 626 O O . ALA A 1 83 ? 2.361 -14.355 -10.598 1.00 86.31 83 ALA A O 1
ATOM 627 N N . VAL A 1 84 ? 2.424 -14.335 -8.350 1.00 78.31 84 VAL A N 1
ATOM 628 C CA . VAL A 1 84 ? 1.208 -13.561 -8.126 1.00 78.31 84 VAL A CA 1
ATOM 629 C C . VAL A 1 84 ? 1.483 -12.593 -6.986 1.00 78.31 84 VAL A C 1
ATOM 631 O O . VAL A 1 84 ? 1.896 -12.992 -5.899 1.00 78.31 84 VAL A O 1
ATOM 634 N N . ILE A 1 85 ? 1.227 -11.311 -7.215 1.00 74.94 85 ILE A N 1
ATOM 635 C CA . ILE A 1 85 ? 1.115 -10.345 -6.123 1.00 74.94 85 ILE A CA 1
ATOM 636 C C . ILE A 1 85 ? -0.300 -10.519 -5.588 1.00 74.94 85 ILE A C 1
ATOM 638 O O . ILE A 1 85 ? -1.250 -10.415 -6.358 1.00 74.94 85 ILE A O 1
ATOM 642 N N . ALA A 1 86 ? -0.489 -10.860 -4.316 1.00 66.31 86 ALA A N 1
ATOM 643 C CA . ALA A 1 86 ? -1.832 -10.871 -3.747 1.00 66.31 86 ALA A CA 1
ATOM 644 C C . ALA A 1 86 ? -2.361 -9.431 -3.772 1.00 66.31 86 ALA A C 1
ATOM 646 O O . ALA A 1 86 ? -1.702 -8.519 -3.289 1.00 66.31 86 ALA A O 1
ATOM 647 N N . GLY A 1 87 ? -3.496 -9.210 -4.428 1.00 60.31 87 GLY A N 1
ATOM 648 C CA . GLY A 1 87 ? -4.181 -7.924 -4.358 1.00 60.31 87 GLY A CA 1
ATOM 649 C C . GLY A 1 87 ? -5.215 -7.983 -3.252 1.00 60.31 87 GLY A C 1
ATOM 650 O O . GLY A 1 87 ? -5.573 -9.091 -2.828 1.00 60.31 87 GLY A O 1
ATOM 651 N N . PRO A 1 88 ? -5.762 -6.842 -2.821 1.00 51.31 88 PRO A N 1
ATOM 652 C CA . PRO A 1 88 ? -7.020 -6.892 -2.111 1.00 51.31 88 PRO A CA 1
ATOM 653 C C . PRO A 1 88 ? -8.034 -7.546 -3.057 1.00 51.31 88 PRO A C 1
ATOM 655 O O . PRO A 1 88 ? -8.323 -7.046 -4.142 1.00 51.31 88 PRO A O 1
ATOM 658 N N . ARG A 1 89 ? -8.525 -8.732 -2.682 1.00 51.06 89 ARG A N 1
ATOM 659 C CA . ARG A 1 89 ? -9.430 -9.569 -3.493 1.00 51.06 89 ARG A CA 1
ATOM 660 C C . ARG A 1 89 ? -10.835 -8.968 -3.660 1.00 51.06 89 ARG A C 1
ATOM 662 O O . ARG A 1 89 ? -11.765 -9.689 -4.000 1.00 51.06 89 ARG A O 1
ATOM 669 N N . HIS A 1 90 ? -11.026 -7.674 -3.417 1.00 48.72 90 HIS A N 1
ATOM 670 C CA . HIS A 1 90 ? -12.356 -7.093 -3.341 1.00 48.72 90 HIS A CA 1
ATOM 671 C C . HIS A 1 90 ? -12.388 -5.662 -3.880 1.00 48.72 90 HIS A C 1
ATOM 673 O O . HIS A 1 90 ? -11.670 -4.794 -3.386 1.00 48.72 90 HIS A O 1
ATOM 679 N N . ARG A 1 91 ? -13.275 -5.417 -4.857 1.00 45.81 91 ARG A N 1
ATOM 680 C CA . ARG A 1 91 ? -13.491 -4.111 -5.517 1.00 45.81 91 ARG A CA 1
ATOM 681 C C . ARG A 1 91 ? -13.847 -2.988 -4.535 1.00 45.81 91 ARG A C 1
ATOM 683 O O . ARG A 1 91 ? -13.601 -1.829 -4.834 1.00 45.81 91 ARG A O 1
ATOM 690 N N . VAL A 1 92 ? -14.399 -3.335 -3.368 1.00 52.62 92 VAL A N 1
ATOM 691 C CA . VAL A 1 92 ? -14.731 -2.378 -2.297 1.00 52.62 92 VAL A CA 1
ATOM 692 C C . VAL A 1 92 ? -13.483 -1.865 -1.587 1.00 52.62 92 VAL A C 1
ATOM 694 O O . VAL A 1 92 ? -13.470 -0.717 -1.177 1.00 52.62 92 VAL A O 1
ATOM 697 N N . PHE A 1 93 ? -12.429 -2.678 -1.462 1.00 52.53 93 PHE A N 1
ATOM 698 C CA . PHE A 1 93 ? -11.210 -2.293 -0.743 1.00 52.53 93 PHE A CA 1
ATOM 699 C C . PHE A 1 93 ? -10.117 -1.751 -1.667 1.00 52.53 93 PHE A C 1
ATOM 701 O O . PHE A 1 93 ? -9.125 -1.227 -1.183 1.00 52.53 93 PHE A O 1
ATOM 708 N N . THR A 1 94 ? -10.298 -1.815 -2.989 1.00 51.78 94 THR A N 1
ATOM 709 C CA . THR A 1 94 ? -9.362 -1.238 -3.968 1.00 51.78 94 THR A CA 1
ATOM 710 C C . THR A 1 94 ? -9.027 0.245 -3.723 1.00 51.78 94 THR A C 1
ATOM 712 O O . THR A 1 94 ? -7.854 0.572 -3.865 1.00 51.78 94 THR A O 1
ATOM 715 N N . PRO A 1 95 ? -9.970 1.126 -3.325 1.00 54.88 95 PRO A N 1
ATOM 716 C CA . PRO A 1 95 ? -9.640 2.511 -2.984 1.00 54.88 95 PRO A CA 1
ATOM 717 C C . PRO A 1 95 ? -9.188 2.726 -1.525 1.00 54.88 95 PRO A C 1
ATOM 719 O O . PRO A 1 95 ? -8.714 3.810 -1.215 1.00 54.88 95 PRO A O 1
ATOM 722 N N . PHE A 1 96 ? -9.335 1.734 -0.634 1.00 51.31 96 PHE A N 1
ATOM 723 C CA . PHE A 1 96 ? -9.028 1.868 0.805 1.00 51.31 96 PHE A CA 1
ATOM 724 C C . PHE A 1 96 ? -7.709 1.219 1.210 1.00 51.31 96 PHE A C 1
ATOM 726 O O . PHE A 1 96 ? -7.039 1.682 2.129 1.00 51.31 96 PHE A O 1
ATOM 733 N N . CYS A 1 97 ? -7.330 0.138 0.531 1.00 54.94 97 CYS A N 1
ATOM 734 C CA . CYS A 1 97 ? -6.016 -0.446 0.705 1.00 54.94 97 CYS A CA 1
ATOM 735 C C . CYS A 1 97 ? -4.978 0.583 0.274 1.00 54.94 97 CYS A C 1
ATOM 737 O O . CYS A 1 97 ? -5.131 1.203 -0.776 1.00 54.94 97 CYS A O 1
ATOM 739 N N . TRP A 1 98 ? -3.930 0.732 1.080 1.00 52.03 98 TRP A N 1
ATOM 740 C CA . TRP A 1 98 ? -2.761 1.594 0.856 1.00 52.03 98 TRP A CA 1
ATOM 741 C C . TRP A 1 98 ? -2.909 3.075 1.213 1.00 52.03 98 TRP A C 1
ATOM 743 O O . TRP A 1 98 ? -1.893 3.685 1.523 1.00 52.03 98 TRP A O 1
ATOM 753 N N . ALA A 1 99 ? -4.119 3.644 1.245 1.00 53.69 99 ALA A N 1
ATOM 754 C CA . ALA A 1 99 ? -4.303 5.054 1.621 1.00 53.69 99 ALA A CA 1
ATOM 755 C C . ALA A 1 99 ? -3.930 5.340 3.087 1.00 53.69 99 ALA A C 1
ATOM 757 O O . ALA A 1 99 ? -3.545 6.457 3.404 1.00 53.69 99 ALA A O 1
ATOM 758 N N . HIS A 1 100 ? -4.017 4.320 3.945 1.00 57.41 100 HIS A N 1
ATOM 759 C CA . HIS A 1 100 ? -3.940 4.460 5.398 1.00 57.41 100 HIS A CA 1
ATOM 760 C C . HIS A 1 100 ? -2.784 3.671 6.032 1.00 57.41 100 HIS A C 1
ATOM 762 O O . HIS A 1 100 ? -2.774 3.471 7.241 1.00 57.41 100 HIS A O 1
ATOM 768 N N . ILE A 1 101 ? -1.817 3.169 5.247 1.00 52.84 101 ILE A N 1
ATOM 769 C CA . ILE A 1 101 ? -0.740 2.324 5.806 1.00 52.84 101 ILE A CA 1
ATOM 770 C C . ILE A 1 101 ? 0.144 3.089 6.809 1.00 52.84 101 ILE A C 1
ATOM 772 O O . ILE A 1 101 ? 0.667 2.481 7.739 1.00 52.84 101 ILE A O 1
ATOM 776 N N . ASP A 1 102 ? 0.235 4.412 6.640 1.00 57.53 102 ASP A N 1
ATOM 777 C CA . ASP A 1 102 ? 0.946 5.341 7.523 1.00 57.53 102 ASP A CA 1
ATOM 778 C C . ASP A 1 102 ? -0.008 6.151 8.426 1.00 57.53 102 ASP A C 1
ATOM 780 O O . ASP A 1 102 ? 0.439 7.020 9.180 1.00 57.53 102 ASP A O 1
ATOM 784 N N . ASP A 1 103 ? -1.317 5.870 8.386 1.00 68.88 103 ASP A N 1
ATOM 785 C CA . ASP A 1 103 ? -2.297 6.544 9.235 1.00 68.88 103 ASP A CA 1
ATOM 786 C C . ASP A 1 103 ? -2.199 5.977 10.652 1.00 68.88 103 ASP A C 1
ATOM 788 O O . ASP A 1 103 ? -2.787 4.947 11.001 1.00 68.88 103 ASP A O 1
ATOM 792 N N . GLY A 1 104 ? -1.400 6.661 11.465 1.00 76.25 104 GLY A N 1
ATOM 793 C CA . GLY A 1 104 ? -1.308 6.455 12.901 1.00 76.25 104 GLY A CA 1
ATOM 794 C C . GLY A 1 104 ? -2.228 7.401 13.667 1.00 76.25 104 GLY A C 1
ATOM 795 O O . GLY A 1 104 ? -2.506 8.515 13.226 1.00 76.25 104 GLY A O 1
ATOM 796 N N . LEU A 1 105 ? -2.652 6.975 14.858 1.00 86.81 105 LEU A N 1
ATOM 797 C CA . LEU A 1 105 ? -3.316 7.871 15.803 1.00 86.81 105 LEU A CA 1
ATOM 798 C C . LEU A 1 105 ? -2.347 8.970 16.245 1.00 86.81 105 LEU A C 1
ATOM 800 O O . LEU A 1 105 ? -1.223 8.702 16.681 1.00 86.81 105 LEU A O 1
ATOM 804 N N . THR A 1 106 ? -2.802 10.211 16.157 1.00 90.81 106 THR A N 1
ATOM 805 C CA . THR A 1 106 ? -2.070 11.399 16.589 1.00 90.81 106 THR A CA 1
ATOM 806 C C . THR A 1 106 ? -2.395 11.742 18.041 1.00 90.81 106 THR A C 1
ATOM 808 O O . THR A 1 106 ? -3.388 11.285 18.605 1.00 90.81 106 THR A O 1
ATOM 811 N N . ALA A 1 107 ? -1.585 12.606 18.661 1.00 92.81 107 ALA A N 1
ATOM 812 C CA . ALA A 1 107 ? -1.885 13.138 19.995 1.00 92.81 107 ALA A CA 1
ATOM 813 C C . ALA A 1 107 ? -3.274 13.804 20.061 1.00 92.81 107 ALA A C 1
ATOM 815 O O . ALA A 1 107 ? -3.987 13.641 21.048 1.00 92.81 107 ALA A O 1
ATOM 816 N N . GLN A 1 108 ? -3.680 14.481 18.983 1.00 94.69 108 GLN A N 1
ATOM 817 C CA . GLN A 1 108 ? -4.975 15.148 18.889 1.00 94.69 108 GLN A CA 1
ATOM 818 C C . GLN A 1 108 ? -6.145 14.154 18.901 1.00 94.69 108 GLN A C 1
ATOM 820 O O . GLN A 1 108 ? -7.183 14.444 19.495 1.00 94.69 108 GLN A O 1
ATOM 825 N N . ASP A 1 109 ? -5.981 12.969 18.308 1.00 94.00 109 ASP A N 1
ATOM 826 C CA . ASP A 1 109 ? -7.008 11.921 18.340 1.00 94.00 109 ASP A CA 1
ATOM 827 C C . ASP A 1 109 ? -7.227 11.406 19.770 1.00 94.00 109 ASP A C 1
ATOM 829 O O . ASP A 1 109 ? -8.367 11.231 20.208 1.00 94.00 109 ASP A O 1
ATOM 833 N N . TYR A 1 110 ? -6.142 11.241 20.536 1.00 95.44 110 TYR A N 1
ATOM 834 C CA . TYR A 1 110 ? -6.218 10.867 21.950 1.00 95.44 110 TYR A CA 1
ATOM 835 C C . TYR A 1 110 ? -6.876 11.957 22.803 1.00 95.44 110 TYR A C 1
ATOM 837 O O . TYR A 1 110 ? -7.687 11.637 23.672 1.00 95.44 110 TYR A O 1
ATOM 845 N N . GLU A 1 111 ? -6.579 13.235 22.551 1.00 97.00 111 GLU A N 1
ATOM 846 C CA . GLU A 1 111 ? -7.230 14.364 23.232 1.00 97.00 111 GLU A CA 1
ATOM 847 C C . GLU A 1 111 ? -8.729 14.444 22.920 1.00 97.00 111 GLU A C 1
ATOM 849 O O . GLU A 1 111 ? -9.550 14.667 23.816 1.00 97.00 111 GLU A O 1
ATOM 854 N N . ALA A 1 112 ? -9.110 14.224 21.661 1.00 97.06 112 ALA A N 1
ATOM 855 C CA . ALA A 1 112 ? -10.507 14.200 21.254 1.00 97.06 112 ALA A CA 1
ATOM 856 C C . ALA A 1 112 ? -11.269 13.057 21.946 1.00 97.06 112 ALA A C 1
ATOM 858 O O . ALA A 1 112 ? -12.331 13.290 22.528 1.00 97.06 112 ALA A O 1
ATOM 859 N N . ALA A 1 113 ? -10.704 11.846 21.952 1.00 96.12 113 ALA A N 1
ATOM 860 C CA . ALA A 1 113 ? -11.290 10.691 22.629 1.00 96.12 113 ALA A CA 1
ATOM 861 C C . ALA A 1 113 ? -11.406 10.904 24.148 1.00 96.12 113 ALA A C 1
ATOM 863 O O . ALA A 1 113 ? -12.449 10.617 24.739 1.00 96.12 113 ALA A O 1
ATOM 864 N N . ALA A 1 114 ? -10.369 11.469 24.769 1.00 97.44 114 ALA A N 1
ATOM 865 C CA . ALA A 1 114 ? -10.349 11.842 26.180 1.00 97.44 114 ALA A CA 1
ATOM 866 C C . ALA A 1 114 ? -11.492 12.797 26.539 1.00 97.44 114 ALA A C 1
ATOM 868 O O . ALA A 1 114 ? -12.229 12.552 27.495 1.00 97.44 114 ALA A O 1
ATOM 869 N N . LYS A 1 115 ? -11.717 13.830 25.719 1.00 97.56 115 LYS A N 1
ATOM 870 C CA . LYS A 1 115 ? -12.831 14.766 25.901 1.00 97.56 115 LYS A CA 1
ATOM 871 C C . LYS A 1 115 ? -14.191 14.075 25.799 1.00 97.56 115 LYS A C 1
ATOM 873 O O . LYS A 1 115 ? -15.071 14.353 26.609 1.00 97.56 115 LYS A O 1
ATOM 878 N N . THR A 1 116 ? -14.371 13.190 24.820 1.00 97.56 116 THR A N 1
ATOM 879 C CA . THR A 1 116 ? -15.626 12.445 24.636 1.00 97.56 116 THR A CA 1
ATOM 880 C C . THR A 1 116 ? -15.921 11.514 25.810 1.00 97.56 116 THR A C 1
ATOM 882 O O . THR A 1 116 ? -17.078 11.372 26.197 1.00 97.56 116 THR A O 1
ATOM 885 N N . LEU A 1 117 ? -14.888 10.895 26.381 1.00 96.69 117 LEU A N 1
ATOM 886 C CA . LEU A 1 117 ? -15.017 9.917 27.462 1.00 96.69 117 LEU A CA 1
ATOM 887 C C . LEU A 1 117 ? -14.904 10.533 28.866 1.00 96.69 117 LEU A C 1
ATOM 889 O O . LEU A 1 117 ? -15.129 9.830 29.848 1.00 96.69 117 LEU A O 1
ATOM 893 N N . GLY A 1 118 ? -14.575 11.825 28.975 1.00 96.62 118 GLY A N 1
ATOM 894 C CA . GLY A 1 118 ? -14.377 12.509 30.256 1.00 96.62 118 GLY A CA 1
ATOM 895 C C . GLY A 1 118 ? -13.165 11.991 31.036 1.00 96.62 118 GLY A C 1
ATOM 896 O O . GLY A 1 118 ? -13.229 11.887 32.258 1.00 96.62 118 GLY A O 1
ATOM 897 N N . ALA A 1 119 ? -12.087 11.633 30.335 1.00 96.50 119 ALA A N 1
ATOM 898 C CA . ALA 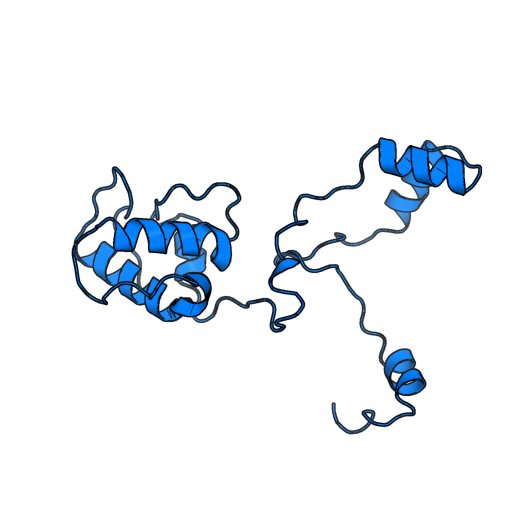A 1 119 ? -10.872 11.047 30.903 1.00 96.50 119 ALA A CA 1
ATOM 899 C C . ALA A 1 119 ? -9.617 11.834 30.496 1.00 96.50 119 ALA A C 1
ATOM 901 O O . ALA A 1 119 ? -9.672 12.695 29.622 1.00 96.50 119 ALA A O 1
ATOM 902 N N . ASP A 1 120 ? -8.471 11.508 31.096 1.00 96.06 120 ASP A N 1
ATOM 903 C CA . ASP A 1 120 ? -7.182 12.083 30.706 1.00 96.06 120 ASP A CA 1
ATOM 904 C C . ASP A 1 120 ? -6.639 11.430 29.426 1.00 96.06 120 ASP A C 1
ATOM 906 O O . ASP A 1 120 ? -6.660 10.205 29.278 1.00 96.06 120 ASP A O 1
ATOM 910 N N . ALA A 1 121 ? -6.055 12.225 28.522 1.00 96.31 121 ALA A N 1
ATOM 911 C CA . ALA A 1 121 ? -5.459 11.721 27.276 1.00 96.31 121 ALA A CA 1
ATOM 912 C C . ALA A 1 121 ? -4.360 10.671 27.519 1.00 96.31 121 ALA A C 1
ATOM 914 O O . ALA A 1 121 ? -4.248 9.702 26.768 1.00 96.31 121 ALA A O 1
ATOM 915 N N . ALA A 1 122 ? -3.592 10.812 28.605 1.00 95.25 122 ALA A N 1
ATOM 916 C CA . ALA A 1 122 ? -2.600 9.821 29.015 1.00 95.25 122 ALA A CA 1
ATOM 917 C C . ALA A 1 122 ? -3.240 8.477 29.400 1.00 95.25 122 ALA A C 1
ATOM 919 O O . ALA A 1 122 ? -2.698 7.427 29.058 1.00 95.25 122 ALA A O 1
ATOM 920 N N . ALA A 1 123 ? -4.405 8.501 30.057 1.00 96.69 123 ALA A N 1
ATOM 921 C CA . ALA A 1 123 ? -5.142 7.290 30.404 1.00 96.69 123 ALA A CA 1
ATOM 922 C C . ALA A 1 123 ? -5.693 6.598 29.148 1.00 96.69 123 ALA A C 1
ATOM 924 O O . ALA A 1 123 ? -5.543 5.387 29.008 1.00 96.69 123 ALA A O 1
ATOM 925 N N . ILE A 1 124 ? -6.247 7.361 28.195 1.00 96.75 124 ILE A N 1
ATOM 926 C CA . ILE A 1 124 ? -6.705 6.808 26.909 1.00 96.75 124 ILE A CA 1
ATOM 927 C C . ILE A 1 124 ? -5.545 6.165 26.144 1.00 96.75 124 ILE A C 1
ATOM 929 O O . ILE A 1 124 ? -5.675 5.041 25.660 1.00 96.75 124 ILE A O 1
ATOM 933 N N . ARG A 1 125 ? -4.395 6.845 26.068 1.00 93.25 125 ARG A N 1
ATOM 934 C CA . ARG A 1 125 ? -3.205 6.309 25.401 1.00 93.25 125 ARG A CA 1
ATOM 935 C C . ARG A 1 125 ? -2.696 5.035 26.074 1.00 93.25 125 ARG A C 1
ATOM 937 O O . ARG A 1 125 ? -2.407 4.070 25.379 1.00 93.25 125 ARG A O 1
ATOM 944 N N . ALA A 1 126 ? -2.654 4.996 27.406 1.00 94.31 126 ALA A N 1
ATOM 945 C CA . ALA A 1 126 ? -2.236 3.805 28.143 1.00 94.31 126 ALA A CA 1
ATOM 946 C C . ALA A 1 126 ? -3.145 2.593 27.865 1.00 94.31 126 ALA A C 1
ATOM 948 O O . ALA A 1 126 ? -2.654 1.473 27.713 1.00 94.31 126 ALA A O 1
ATOM 949 N N . VAL A 1 127 ? -4.462 2.809 27.755 1.00 94.19 127 VAL A N 1
ATOM 950 C CA . VAL A 1 127 ? -5.414 1.753 27.374 1.00 94.19 127 VAL A CA 1
ATOM 951 C C . VAL A 1 127 ? -5.163 1.294 25.941 1.00 94.19 127 VAL A C 1
ATOM 953 O O . VAL A 1 127 ? -5.071 0.092 25.701 1.00 94.19 127 VAL A O 1
ATOM 956 N N . ALA A 1 128 ? -5.001 2.226 24.998 1.00 90.81 128 ALA A N 1
ATOM 957 C CA . ALA A 1 128 ? -4.706 1.892 23.608 1.00 90.81 128 ALA A CA 1
ATOM 958 C C . ALA A 1 128 ? -3.429 1.043 23.493 1.00 90.81 128 ALA A C 1
ATOM 960 O O . ALA A 1 128 ? -3.472 -0.030 22.894 1.00 90.81 128 ALA A O 1
ATOM 961 N N . ASP A 1 129 ? -2.337 1.454 24.143 1.00 89.00 129 ASP A N 1
ATOM 962 C CA . ASP A 1 129 ? -1.057 0.733 24.135 1.00 89.00 129 ASP A CA 1
ATOM 963 C C . ASP A 1 129 ? -1.165 -0.674 24.766 1.00 89.00 129 ASP A C 1
ATOM 965 O O . ASP A 1 129 ? -0.443 -1.590 24.373 1.00 89.00 129 ASP A O 1
ATOM 969 N N . THR A 1 130 ? -2.075 -0.871 25.729 1.00 93.25 130 THR A N 1
ATOM 970 C CA . THR A 1 130 ? -2.261 -2.157 26.430 1.00 93.25 130 THR A CA 1
ATOM 971 C C . THR A 1 130 ? -3.152 -3.128 25.651 1.00 93.25 130 THR A C 1
ATOM 973 O O . THR A 1 130 ? -2.868 -4.327 25.585 1.00 93.25 130 THR A O 1
ATOM 976 N N . GLU A 1 131 ? -4.238 -2.625 25.062 1.00 90.31 131 GLU A N 1
ATOM 977 C CA . GLU A 1 131 ? -5.274 -3.452 24.433 1.00 90.31 131 GLU A CA 1
ATOM 978 C C . GLU A 1 131 ? -4.998 -3.721 22.944 1.00 90.31 131 GLU A C 1
ATOM 980 O O . GLU A 1 131 ? -5.443 -4.733 22.392 1.00 90.31 131 GLU A O 1
ATOM 985 N N . THR A 1 132 ? -4.225 -2.859 22.275 1.00 83.44 132 THR A N 1
ATOM 986 C CA . THR A 1 132 ? -3.883 -3.038 20.857 1.00 83.44 132 THR A CA 1
ATOM 987 C C . THR A 1 132 ? -2.624 -3.896 20.696 1.00 83.44 132 THR A C 1
ATOM 989 O O . THR A 1 132 ? -1.489 -3.437 20.736 1.00 83.44 132 THR A O 1
ATOM 992 N N . LYS A 1 133 ? -2.817 -5.207 20.512 1.00 68.62 133 LYS A N 1
ATOM 993 C CA . LYS A 1 133 ? -1.706 -6.174 20.359 1.00 68.62 133 LYS A CA 1
ATOM 994 C C . LYS A 1 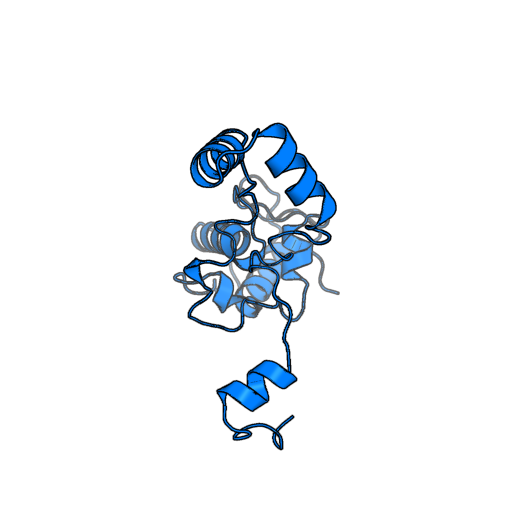133 ? -1.171 -6.304 18.933 1.00 68.62 133 LYS A C 1
ATOM 996 O O . LYS A 1 133 ? -0.096 -6.864 18.729 1.00 68.62 133 LYS A O 1
ATOM 1001 N N . SER A 1 134 ? -1.930 -5.848 17.941 1.00 71.69 134 SER A N 1
ATOM 1002 C CA . SER A 1 134 ? -1.607 -5.982 16.520 1.00 71.69 134 SER A CA 1
ATOM 1003 C C . SER A 1 134 ? -1.696 -4.639 15.816 1.00 71.69 134 SER A C 1
ATOM 1005 O O . SER A 1 134 ? -2.526 -3.811 16.177 1.00 71.69 134 SER A O 1
ATOM 1007 N N . SER A 1 135 ? -0.895 -4.470 14.763 1.00 77.38 135 SER A N 1
ATOM 1008 C CA . SER A 1 135 ? -1.003 -3.328 13.851 1.00 77.38 135 SER A CA 1
ATOM 1009 C C . SER A 1 135 ? -2.448 -3.136 13.375 1.00 77.38 135 SER A C 1
ATOM 1011 O O . SER A 1 135 ? -3.101 -4.110 12.991 1.00 77.38 135 SER A O 1
ATOM 1013 N N . SER A 1 136 ? -2.933 -1.890 13.369 1.00 80.50 136 SER A N 1
ATOM 1014 C CA . SER A 1 136 ? -4.268 -1.520 12.871 1.00 80.50 136 SER A CA 1
ATOM 1015 C C . SER A 1 136 ? -4.460 -1.868 11.396 1.00 80.50 136 SER A C 1
ATOM 1017 O O . SER A 1 136 ? -5.579 -2.147 10.969 1.00 80.50 136 SER A O 1
ATOM 1019 N N . TRP A 1 137 ? -3.360 -1.902 10.641 1.00 77.94 137 TRP A N 1
ATOM 1020 C CA . TRP A 1 137 ? -3.325 -2.213 9.217 1.00 77.94 137 TRP A CA 1
ATOM 1021 C C . TRP A 1 137 ? -2.400 -3.400 8.941 1.00 77.94 137 TRP A C 1
ATOM 1023 O O . TRP A 1 137 ? -1.337 -3.529 9.558 1.00 77.94 137 TRP A O 1
ATOM 1033 N N . ASP A 1 138 ? -2.776 -4.264 8.000 1.00 73.75 138 ASP A N 1
ATOM 1034 C CA . ASP A 1 138 ? -1.907 -5.336 7.521 1.00 73.75 138 ASP A CA 1
ATOM 1035 C C . ASP A 1 138 ? -0.887 -4.843 6.477 1.00 73.75 138 ASP A C 1
ATOM 1037 O O . ASP A 1 138 ? -0.894 -3.690 6.046 1.00 73.75 138 ASP A O 1
ATOM 1041 N N . ASN A 1 139 ? -0.007 -5.737 6.018 1.00 65.50 139 ASN A N 1
ATOM 1042 C CA . ASN A 1 139 ? 1.023 -5.417 5.022 1.00 65.50 139 ASN A CA 1
ATOM 1043 C C . ASN A 1 139 ? 0.481 -5.080 3.617 1.00 65.50 139 ASN A C 1
ATOM 1045 O O . ASN A 1 139 ? 1.271 -4.847 2.702 1.00 65.50 139 ASN A O 1
ATOM 1049 N N . VAL A 1 140 ? -0.842 -5.100 3.437 1.00 63.75 140 VAL A N 1
ATOM 1050 C CA . VAL A 1 140 ? -1.553 -4.722 2.212 1.00 63.75 140 VAL A CA 1
ATOM 1051 C C . VAL A 1 140 ? -2.447 -3.489 2.452 1.00 63.75 140 VAL A C 1
ATOM 1053 O O . VAL A 1 140 ? -3.271 -3.139 1.607 1.00 63.75 140 VAL A O 1
ATOM 1056 N N . GLY A 1 141 ? -2.321 -2.831 3.613 1.00 65.50 141 GLY A N 1
ATOM 1057 C CA . GLY A 1 141 ? -3.093 -1.647 3.990 1.00 65.50 141 GLY A CA 1
ATOM 1058 C C . GLY A 1 141 ? -4.574 -1.920 4.266 1.00 65.50 141 GLY A C 1
ATOM 1059 O O . GLY A 1 141 ? -5.396 -1.025 4.099 1.00 65.50 141 GLY A O 1
ATOM 1060 N N . ARG A 1 142 ? -4.954 -3.152 4.627 1.00 73.56 142 ARG A N 1
ATOM 1061 C CA . ARG A 1 142 ? -6.321 -3.485 5.069 1.00 73.56 142 ARG A CA 1
ATOM 1062 C C . ARG A 1 142 ? -6.429 -3.333 6.583 1.00 73.56 142 ARG A C 1
ATOM 1064 O O . ARG A 1 142 ? -5.463 -3.689 7.254 1.00 73.56 142 ARG A O 1
ATOM 1071 N N . PRO A 1 143 ? -7.581 -2.904 7.131 1.00 79.00 143 PRO A N 1
ATOM 1072 C CA . PRO A 1 143 ? -7.795 -2.972 8.568 1.00 79.00 143 PRO A CA 1
ATOM 1073 C C . PRO A 1 143 ? -7.601 -4.409 9.048 1.00 79.00 143 PRO A C 1
ATOM 1075 O O . PRO A 1 143 ? -8.134 -5.348 8.442 1.00 79.00 143 PRO A O 1
ATOM 1078 N N . THR A 1 144 ? -6.850 -4.587 10.126 1.00 81.69 144 THR A N 1
ATOM 1079 C CA . THR A 1 144 ? -6.715 -5.892 10.767 1.00 81.69 144 THR A CA 1
ATOM 1080 C C . THR A 1 144 ? -8.067 -6.282 11.359 1.00 81.69 144 THR A C 1
ATOM 1082 O O . THR A 1 144 ? -8.627 -5.564 12.184 1.00 81.69 144 THR A O 1
ATOM 1085 N N . ILE A 1 145 ? -8.606 -7.424 10.927 1.00 85.06 145 ILE A N 1
ATOM 1086 C CA . ILE A 1 145 ? -9.877 -7.968 11.418 1.00 85.06 145 ILE A CA 1
ATOM 1087 C C . ILE A 1 145 ? -9.673 -9.366 11.990 1.00 85.06 145 ILE A C 1
ATOM 1089 O O . ILE A 1 145 ? -8.817 -10.122 11.525 1.00 85.06 145 ILE A O 1
ATOM 1093 N N . LEU A 1 146 ? -10.520 -9.730 12.950 1.00 88.00 146 LEU A N 1
ATOM 1094 C CA . LEU A 1 146 ? -10.670 -11.102 13.415 1.00 88.00 146 LEU A CA 1
ATOM 1095 C C . LEU A 1 146 ? -12.014 -11.642 12.928 1.00 88.00 146 LEU A C 1
ATOM 1097 O O . LEU A 1 146 ? -13.062 -11.040 13.163 1.00 88.00 146 LEU A O 1
ATOM 1101 N N . PHE A 1 147 ? -11.984 -12.764 12.211 1.00 90.94 147 PHE A N 1
ATOM 1102 C CA . PHE A 1 147 ? -13.210 -13.430 11.793 1.00 90.94 147 PHE A CA 1
ATOM 1103 C C . PHE A 1 147 ? -13.747 -14.310 12.921 1.00 90.94 147 PHE A C 1
ATOM 1105 O O . PHE A 1 147 ? -13.091 -15.259 13.345 1.00 90.94 147 PHE A O 1
ATOM 1112 N N . GLU A 1 148 ? -14.978 -14.034 13.340 1.00 92.62 148 GLU A N 1
ATOM 1113 C CA . GLU A 1 148 ? -15.651 -14.756 14.414 1.00 92.62 148 GLU A CA 1
ATOM 1114 C C . GLU A 1 148 ? -16.786 -15.626 13.866 1.00 92.62 148 GLU A C 1
ATOM 1116 O O . GLU A 1 148 ? -17.914 -15.168 13.653 1.00 92.62 148 GLU A O 1
ATOM 1121 N N . ARG A 1 149 ? -16.496 -16.918 13.653 1.00 93.19 149 ARG A N 1
ATOM 1122 C CA . ARG A 1 149 ? -17.438 -17.891 13.062 1.00 93.19 149 ARG A CA 1
ATOM 1123 C C . ARG A 1 149 ? -18.791 -17.920 13.773 1.00 93.19 149 ARG A C 1
ATOM 1125 O O . ARG A 1 149 ? -19.826 -17.998 13.118 1.00 93.19 149 ARG A O 1
ATOM 1132 N N . HIS A 1 150 ? -18.794 -17.882 15.103 1.00 93.31 150 HIS A N 1
ATOM 1133 C CA . HIS A 1 150 ? -20.021 -17.985 15.893 1.00 93.31 150 HIS A CA 1
ATOM 1134 C C . HIS A 1 150 ? -20.922 -16.749 15.718 1.00 93.31 150 HIS A C 1
ATOM 1136 O O . HIS A 1 150 ? -22.142 -16.885 15.630 1.00 93.31 150 HIS A O 1
ATOM 1142 N N . TYR A 1 151 ? -20.338 -15.552 15.578 1.00 96.06 151 TYR A N 1
ATOM 1143 C CA . TYR A 1 151 ? -21.095 -14.354 15.217 1.00 96.06 151 TYR A CA 1
ATOM 1144 C C . TYR A 1 151 ? -21.600 -14.413 13.780 1.00 96.06 151 TYR A C 1
ATOM 1146 O O . TYR A 1 151 ? -22.756 -14.072 13.541 1.00 96.06 151 TYR A O 1
ATOM 1154 N N . PHE A 1 152 ? -20.778 -14.886 12.844 1.00 95.50 152 PHE A N 1
ATOM 1155 C CA . PHE A 1 152 ? -21.182 -15.033 11.449 1.00 95.50 152 PHE A CA 1
ATOM 1156 C C . PHE A 1 152 ? -22.371 -15.991 11.292 1.00 95.50 152 PHE A C 1
ATOM 1158 O O . PHE A 1 152 ? -23.373 -15.620 10.684 1.00 95.50 152 PHE A O 1
ATOM 1165 N N . SER A 1 153 ? -22.319 -17.172 11.913 1.00 95.19 153 SER A N 1
ATOM 1166 C CA . SER A 1 153 ? -23.436 -18.130 11.943 1.00 95.19 153 SER A CA 1
ATOM 1167 C C . SER A 1 153 ? -24.697 -17.500 12.548 1.00 95.19 153 SER A C 1
ATOM 1169 O O . SER A 1 153 ? -25.756 -17.509 11.920 1.00 95.19 153 SER A O 1
ATOM 1171 N N . ARG A 1 154 ? -24.582 -16.840 13.712 1.00 96.81 154 ARG A N 1
ATOM 1172 C CA . ARG A 1 154 ? -25.715 -16.172 14.378 1.00 96.81 154 ARG A CA 1
ATOM 1173 C C . ARG A 1 154 ? -26.364 -15.093 13.507 1.00 96.81 154 ARG A C 1
ATOM 1175 O O . ARG A 1 154 ? -27.586 -15.030 13.427 1.00 96.81 154 ARG A O 1
ATOM 1182 N N . LEU A 1 155 ? -25.561 -14.244 12.865 1.00 97.31 155 LEU A N 1
ATOM 1183 C CA . LEU A 1 155 ? -26.049 -13.134 12.037 1.00 97.31 155 LEU A CA 1
ATOM 1184 C C . LEU A 1 155 ? -26.585 -13.595 10.678 1.00 97.31 155 LEU A C 1
ATOM 1186 O O . LEU A 1 155 ? -27.431 -12.922 10.097 1.00 97.31 155 LEU A O 1
ATOM 1190 N N . THR A 1 156 ? -26.126 -14.746 10.186 1.00 96.06 156 THR A N 1
ATOM 1191 C CA . THR A 1 156 ? -26.600 -15.355 8.932 1.00 96.06 156 THR A CA 1
ATOM 1192 C C . THR A 1 156 ? -27.643 -16.448 9.156 1.00 96.06 156 THR A C 1
ATOM 1194 O O . THR A 1 156 ? -28.036 -17.117 8.204 1.00 96.06 156 THR A O 1
ATOM 1197 N N . GLN A 1 157 ? -28.098 -16.641 10.400 1.00 96.19 157 GLN A N 1
ATOM 1198 C CA . GLN A 1 157 ? -29.053 -17.684 10.795 1.00 96.19 157 GLN A CA 1
ATOM 1199 C C . GLN A 1 157 ? -28.640 -19.084 10.301 1.00 96.19 157 GLN A C 1
ATOM 1201 O O . GLN A 1 157 ? -29.466 -19.884 9.868 1.00 96.19 157 GLN A O 1
ATOM 1206 N N . GLY A 1 158 ? -27.337 -19.361 10.327 1.00 94.94 158 GLY A N 1
ATOM 1207 C CA . GLY A 1 158 ? -26.760 -20.631 9.897 1.00 94.94 158 GLY A CA 1
ATOM 1208 C C . GLY A 1 158 ? -26.793 -20.890 8.387 1.00 94.94 158 GLY A C 1
ATOM 1209 O O . GLY A 1 158 ? -26.491 -22.007 7.961 1.00 94.94 158 GLY A O 1
ATOM 1210 N N . ALA A 1 159 ? -27.122 -19.894 7.553 1.00 94.31 159 ALA A N 1
ATOM 1211 C CA . ALA A 1 159 ? -27.230 -20.058 6.099 1.00 94.31 159 ALA A CA 1
ATOM 1212 C C . ALA A 1 159 ? -25.946 -20.601 5.437 1.00 94.31 159 ALA A C 1
ATOM 1214 O O . ALA A 1 159 ? -26.020 -21.271 4.408 1.00 94.31 159 ALA A O 1
ATOM 1215 N N . PHE A 1 160 ? -24.780 -20.350 6.042 1.00 93.19 160 PHE A N 1
ATOM 1216 C CA . PHE A 1 160 ? -23.461 -20.697 5.497 1.00 93.19 160 PHE A CA 1
ATOM 1217 C C . PHE A 1 160 ? -22.670 -21.696 6.355 1.00 93.19 160 PHE A C 1
ATOM 1219 O O . PHE A 1 160 ? -21.502 -21.955 6.081 1.00 93.19 160 PHE A O 1
ATOM 1226 N N . ASP A 1 161 ? -23.280 -22.304 7.376 1.00 92.19 161 ASP A N 1
ATOM 1227 C CA . ASP A 1 161 ? -22.554 -23.163 8.329 1.00 92.19 161 ASP A CA 1
ATOM 1228 C C . ASP A 1 161 ? -21.996 -24.450 7.705 1.00 92.19 161 ASP A C 1
ATOM 1230 O O . ASP A 1 161 ? -21.123 -25.091 8.285 1.00 92.19 161 ASP A O 1
ATOM 1234 N N . ARG A 1 162 ? -22.518 -24.834 6.535 1.00 85.38 162 ARG A N 1
ATOM 1235 C CA . ARG A 1 162 ? -22.164 -26.063 5.814 1.00 85.38 162 ARG A CA 1
ATOM 1236 C C . ARG A 1 162 ? -21.171 -25.856 4.668 1.00 85.38 162 ARG A C 1
ATOM 1238 O O . ARG A 1 162 ? -20.755 -26.846 4.077 1.00 85.38 162 ARG A O 1
ATOM 1245 N N . SER A 1 163 ? -20.845 -24.614 4.296 1.00 72.69 163 SER A N 1
ATOM 1246 C CA . SER A 1 163 ? -20.093 -24.331 3.062 1.00 72.69 163 SER A CA 1
ATOM 1247 C C . SER A 1 163 ? -18.578 -24.181 3.239 1.00 72.69 163 SER A C 1
ATOM 1249 O O . SER A 1 163 ? -17.899 -23.966 2.235 1.00 72.69 163 SER A O 1
ATOM 1251 N N . HIS A 1 164 ? -18.042 -24.291 4.460 1.00 56.03 164 HIS A N 1
ATOM 1252 C CA . HIS A 1 164 ? -16.620 -24.080 4.762 1.00 56.03 164 HIS A CA 1
ATOM 1253 C C . HIS A 1 164 ? -16.107 -24.995 5.870 1.00 56.03 164 HIS A C 1
ATOM 1255 O O . HIS A 1 164 ? -16.831 -25.154 6.879 1.00 56.03 164 HIS A O 1
#

Radius of gyration: 21.84 Å; chains: 1; bounding box: 51×41×58 Å

Secondary structure (DSSP, 8-state):
----SS-EETTS---HHHHHHHHHHHHHTGGGTTTSPPPPSS--S-HHHHHHHHHHHHHTS--SS--SEE-TTSHHHHHHHSS-PPP-S-TTTTTTTTTTTT-PPPHHHHHHHHHHHTS-HHHHHHHHHHH--S-SB-TTSPBP----HHHHHHHTTTTTTT--

pLDDT: mean 85.36, std 13.76, range [45.81, 97.56]